Protein AF-A0A5C5R4A1-F1 (afdb_monomer)

Radius of gyration: 14.69 Å; Cα contacts (8 Å, |Δi|>4): 124; chains: 1; bounding box: 43×36×37 Å

Secondary structure (DSSP, 8-state):
--------GGGS-GGGGTT-----HHHHSEEETTEEE--HHHHHHHHTT--SS-TTHHHHHHHHHHHHHHHHHS-EEGGGHHHHHHHHHTT---SSS-SHHHHHHHHHHHHHSTTTEE-

Solvent-accessible surface area (backbone atoms only — not comparable to full-atom values): 7274 Å² total; per-residue (Å²): 136,86,76,70,77,78,77,75,67,92,85,54,63,76,74,78,51,65,96,58,90,84,73,55,69,78,63,64,40,47,73,58,97,89,41,80,43,67,39,71,63,61,45,29,32,58,78,48,60,28,57,74,88,50,81,49,46,55,56,52,51,48,37,50,53,28,48,52,57,48,21,64,76,50,54,40,46,55,93,48,45,68,63,52,51,50,68,57,40,68,91,58,76,67,92,76,60,74,59,57,34,46,53,52,22,51,49,53,48,42,69,70,36,85,66,22,52,40,128

Foldseek 3Di:
DPAADDDDPVPDDPVVCPPHDDAFLVNQWDDDPNDTHHDLLVVLCVVLVVDDVCPLVRVLSSLLVNLLSCLQVPAEEPVCLLVSLCVSCVVGDDDPRPRPSSSVSSVVVQVVDPRSYDD

Mean predicted aligned error: 2.65 Å

pLDDT: mean 96.67, std 2.52, range [80.5, 98.75]

Organism: NCBI:txid2592067

Structure (mmCIF, N/CA/C/O backbone):
data_AF-A0A5C5R4A1-F1
#
_entry.id   AF-A0A5C5R4A1-F1
#
loop_
_atom_site.group_PDB
_atom_site.id
_atom_site.type_symbol
_atom_site.label_atom_id
_atom_site.label_alt_id
_atom_site.label_comp_id
_atom_site.label_asym_id
_atom_site.label_entity_id
_atom_site.label_seq_id
_atom_site.pdbx_PDB_ins_code
_atom_site.Cartn_x
_atom_site.Cartn_y
_atom_site.Cartn_z
_atom_site.occupancy
_atom_site.B_iso_or_equiv
_atom_site.auth_seq_id
_atom_site.auth_comp_id
_atom_site.auth_asym_id
_atom_site.auth_atom_id
_atom_site.pdbx_PDB_model_num
ATOM 1 N N . ASP A 1 1 ? -7.933 -18.550 2.186 1.00 80.50 1 ASP A N 1
ATOM 2 C CA . ASP A 1 1 ? -6.545 -18.827 2.626 1.00 80.50 1 ASP A CA 1
ATOM 3 C C . ASP A 1 1 ? -5.920 -17.659 3.414 1.00 80.50 1 ASP A C 1
ATOM 5 O O . ASP A 1 1 ? -4.713 -17.645 3.631 1.00 80.50 1 ASP A O 1
ATOM 9 N N . GLY A 1 2 ? -6.715 -16.660 3.832 1.00 85.00 2 GLY A N 1
ATOM 10 C CA . GLY A 1 2 ? -6.216 -15.486 4.551 1.00 85.00 2 GLY A CA 1
ATOM 11 C C . GLY A 1 2 ? -5.440 -14.485 3.689 1.00 85.00 2 GLY A C 1
ATOM 12 O O . GLY A 1 2 ? -4.847 -13.573 4.256 1.00 85.00 2 GLY A O 1
ATOM 13 N N . SER A 1 3 ? -5.384 -14.651 2.360 1.00 89.38 3 SER A N 1
ATOM 14 C CA . SER A 1 3 ? -4.783 -13.665 1.446 1.00 89.38 3 SER A CA 1
ATOM 15 C C . SER A 1 3 ? -5.514 -12.336 1.468 1.00 89.38 3 SER A C 1
ATOM 17 O O . SER A 1 3 ? -6.738 -12.280 1.610 1.00 89.38 3 SER A O 1
ATOM 19 N N . LYS A 1 4 ? -4.736 -11.256 1.367 1.00 94.75 4 LYS A N 1
ATOM 20 C CA . LYS A 1 4 ? -5.271 -9.907 1.232 1.00 94.75 4 LYS A CA 1
ATOM 21 C C . LYS A 1 4 ? -5.379 -9.553 -0.247 1.00 94.75 4 LYS A C 1
ATOM 23 O O . LYS A 1 4 ? -4.508 -9.879 -1.047 1.00 94.75 4 LYS A O 1
ATOM 28 N N . SER A 1 5 ? -6.445 -8.846 -0.588 1.00 95.56 5 SER A N 1
ATOM 29 C CA . SER A 1 5 ? -6.664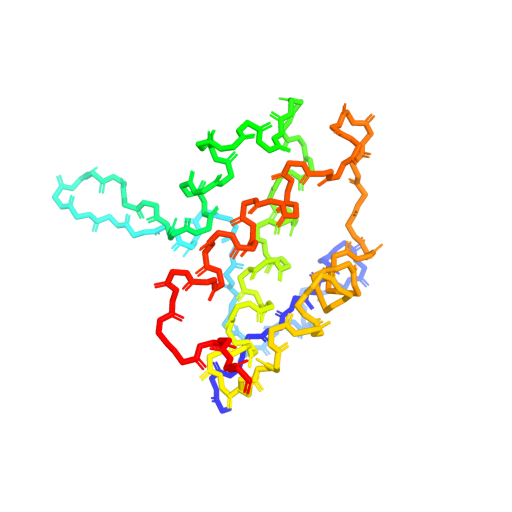 -8.249 -1.903 1.00 95.56 5 SER A CA 1
ATOM 30 C C . SER A 1 5 ? -7.307 -6.884 -1.716 1.00 95.56 5 SER A C 1
ATOM 32 O O . SER A 1 5 ? -8.131 -6.725 -0.813 1.00 95.56 5 SER A O 1
ATOM 34 N N . GLU A 1 6 ? -6.991 -5.927 -2.580 1.00 95.69 6 GLU A N 1
ATOM 35 C CA . GLU A 1 6 ? -7.673 -4.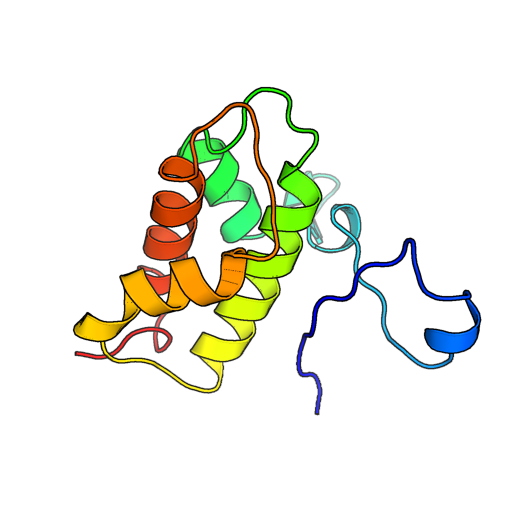635 -2.598 1.00 95.69 6 GLU A CA 1
ATOM 36 C C . GLU A 1 6 ? -8.801 -4.606 -3.632 1.00 95.69 6 GLU A C 1
ATOM 38 O O . GLU A 1 6 ? -8.843 -5.396 -4.575 1.00 95.69 6 GLU A O 1
ATOM 43 N N . THR A 1 7 ? -9.783 -3.731 -3.428 1.00 95.38 7 THR A N 1
ATOM 44 C CA . THR A 1 7 ? -10.939 -3.593 -4.319 1.00 95.38 7 THR A CA 1
ATOM 45 C C . THR A 1 7 ? -11.484 -2.170 -4.248 1.00 95.38 7 THR A C 1
ATOM 47 O O . THR A 1 7 ? -11.678 -1.629 -3.161 1.00 95.38 7 THR A O 1
ATOM 50 N N . ARG A 1 8 ? -11.789 -1.576 -5.410 1.00 95.19 8 ARG A N 1
ATOM 51 C CA . ARG A 1 8 ? -12.449 -0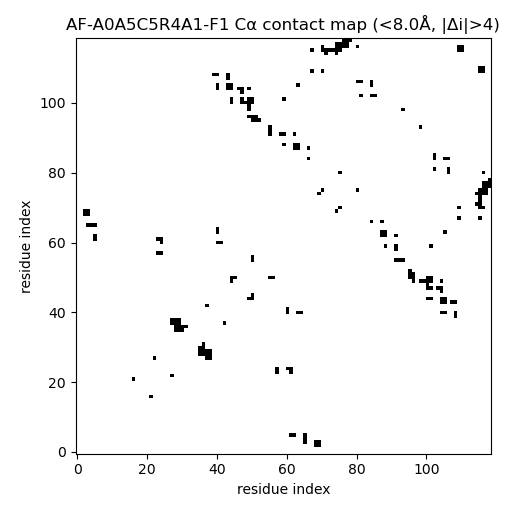.265 -5.514 1.00 95.19 8 ARG A CA 1
ATOM 52 C C . ARG A 1 8 ? -13.893 -0.358 -5.032 1.00 95.19 8 ARG A C 1
ATOM 54 O O . ARG A 1 8 ? -14.738 -0.891 -5.737 1.00 95.19 8 ARG A O 1
ATOM 61 N N . THR A 1 9 ? -14.197 0.182 -3.859 1.00 95.44 9 THR A N 1
ATOM 62 C CA . THR A 1 9 ? -15.534 0.066 -3.247 1.00 95.44 9 THR A CA 1
ATOM 63 C C . THR A 1 9 ? -16.618 0.861 -3.975 1.00 95.44 9 THR A C 1
ATOM 65 O O . THR A 1 9 ? -17.784 0.491 -3.911 1.00 95.44 9 THR A O 1
ATOM 68 N N . CYS A 1 10 ? -16.252 1.911 -4.712 1.00 96.44 10 CYS A N 1
ATOM 69 C CA . CYS A 1 10 ? -17.194 2.816 -5.377 1.00 96.44 10 CYS A CA 1
ATOM 70 C C . CYS A 1 10 ? -17.989 2.198 -6.539 1.00 96.44 10 CYS A C 1
ATOM 72 O O . CYS A 1 10 ? -18.987 2.778 -6.956 1.00 96.44 10 CYS A O 1
ATOM 74 N N . ILE A 1 11 ? -17.559 1.049 -7.068 1.00 96.56 11 ILE A N 1
ATOM 75 C CA . ILE A 1 11 ? -18.169 0.403 -8.243 1.00 96.56 11 ILE A CA 1
ATOM 76 C C . ILE A 1 11 ? -18.835 -0.941 -7.922 1.00 96.56 11 ILE A C 1
ATOM 78 O O . ILE A 1 11 ? -19.319 -1.614 -8.829 1.00 96.56 11 ILE A O 1
ATOM 82 N N . PHE A 1 12 ? -18.872 -1.343 -6.649 1.00 96.19 12 PHE A N 1
ATOM 83 C CA . PHE A 1 12 ? -19.521 -2.578 -6.212 1.00 96.19 12 PHE A CA 1
ATOM 84 C C . PHE A 1 12 ? -20.695 -2.281 -5.282 1.00 96.19 12 PHE A C 1
ATOM 86 O O . PHE A 1 12 ? -20.611 -1.440 -4.390 1.00 96.19 12 PHE A O 1
ATOM 93 N N . GLY A 1 13 ? -21.788 -3.026 -5.454 1.00 97.38 13 GLY A N 1
ATOM 94 C CA . GLY A 1 13 ? -22.873 -3.036 -4.476 1.00 97.38 13 GLY A CA 1
ATOM 95 C C . GLY A 1 13 ? -22.443 -3.732 -3.182 1.00 97.38 13 GLY A C 1
ATOM 96 O O . GLY A 1 13 ? -21.646 -4.665 -3.213 1.00 97.38 13 GLY A O 1
ATOM 97 N N . ALA A 1 14 ? -23.015 -3.333 -2.041 1.00 96.25 14 ALA A N 1
ATOM 98 C CA . ALA A 1 14 ? -22.644 -3.870 -0.724 1.00 96.25 14 ALA A CA 1
ATOM 99 C C . ALA A 1 14 ? -22.705 -5.412 -0.638 1.00 96.25 14 ALA A C 1
ATOM 101 O O . ALA A 1 14 ? -21.859 -6.032 0.002 1.00 96.25 14 ALA A O 1
ATOM 102 N N . HIS A 1 15 ? -23.657 -6.038 -1.339 1.00 97.19 15 HIS A N 1
ATOM 103 C CA . HIS A 1 15 ? -23.811 -7.496 -1.404 1.00 97.19 15 HIS A CA 1
ATOM 104 C C . HIS A 1 15 ? -22.572 -8.224 -1.957 1.00 97.19 15 HIS A C 1
ATOM 106 O O . HIS A 1 15 ? -22.334 -9.369 -1.584 1.00 97.19 15 HIS A O 1
ATOM 112 N N . TYR A 1 16 ? -21.753 -7.571 -2.792 1.00 97.06 16 TYR A N 1
ATOM 113 C CA . TYR A 1 16 ? -20.493 -8.130 -3.295 1.00 97.06 16 TYR A CA 1
ATOM 114 C C . TYR A 1 16 ? -19.532 -8.506 -2.157 1.00 97.06 16 TYR A C 1
ATOM 116 O O . TYR A 1 16 ? -18.731 -9.434 -2.282 1.00 97.06 16 TYR A O 1
ATOM 124 N N . PHE A 1 17 ? -19.622 -7.798 -1.029 1.00 96.12 17 PHE A N 1
ATOM 125 C CA . PHE A 1 17 ? -18.765 -8.008 0.130 1.00 96.12 17 PHE A CA 1
ATOM 126 C C . PHE A 1 17 ? -19.353 -8.973 1.169 1.00 96.12 17 PHE A C 1
ATOM 128 O O . PHE A 1 17 ? -18.728 -9.197 2.205 1.00 96.12 17 PHE A O 1
ATOM 135 N N . ALA A 1 18 ? -20.518 -9.577 0.908 1.00 97.06 18 ALA A N 1
ATOM 136 C CA . ALA A 1 18 ? -21.126 -10.538 1.823 1.00 97.06 18 ALA A CA 1
ATOM 137 C C . ALA A 1 18 ? -20.163 -11.703 2.129 1.00 97.06 18 ALA A C 1
ATOM 139 O O . ALA A 1 18 ? -19.592 -12.315 1.226 1.00 97.06 18 ALA A O 1
ATOM 140 N N . GLY A 1 19 ? -19.959 -11.986 3.419 1.00 95.31 19 GLY A N 1
ATOM 141 C CA . GLY A 1 19 ? -19.057 -13.043 3.891 1.00 95.31 19 GLY A CA 1
ATOM 142 C C . GLY A 1 19 ? -17.557 -12.736 3.771 1.00 95.31 19 GLY A C 1
ATOM 143 O O . GLY A 1 19 ? -16.744 -13.608 4.076 1.00 95.31 19 GLY A O 1
ATOM 144 N N . LYS A 1 20 ? -17.162 -11.529 3.340 1.00 94.94 20 LYS A N 1
ATOM 145 C CA . LYS A 1 20 ? -15.754 -11.101 3.300 1.00 94.94 20 LYS A CA 1
ATOM 146 C C . LYS A 1 20 ? -15.369 -10.364 4.584 1.00 94.94 20 LYS A C 1
ATOM 148 O O . LYS A 1 20 ? -16.171 -9.635 5.158 1.00 94.94 20 LYS A O 1
ATOM 153 N N . ASN A 1 21 ? -14.104 -10.490 4.979 1.00 95.12 21 ASN A N 1
ATOM 154 C CA . ASN A 1 21 ? -13.509 -9.647 6.016 1.00 95.12 21 ASN A CA 1
ATOM 155 C C . ASN A 1 21 ? -12.983 -8.362 5.369 1.00 95.12 21 ASN A C 1
ATOM 157 O O . ASN A 1 21 ? -12.041 -8.414 4.578 1.00 95.12 21 ASN A O 1
ATOM 161 N N . ILE A 1 22 ? -13.606 -7.226 5.679 1.00 95.62 22 ILE A N 1
ATOM 162 C CA . ILE A 1 22 ? -13.247 -5.919 5.115 1.00 95.62 22 ILE A CA 1
ATOM 163 C C . ILE A 1 22 ? -12.340 -5.183 6.101 1.00 95.62 22 ILE A C 1
ATOM 165 O O . ILE A 1 22 ? -12.663 -5.081 7.282 1.00 95.62 22 ILE A O 1
ATOM 169 N N . VAL A 1 23 ? -11.228 -4.638 5.607 1.00 96.69 23 VAL A N 1
ATOM 170 C CA . VAL A 1 23 ? -10.318 -3.788 6.383 1.00 96.69 23 VAL A CA 1
ATOM 171 C C . VAL A 1 23 ? -10.132 -2.469 5.638 1.00 96.69 23 VAL A C 1
ATOM 173 O O . VAL A 1 23 ? -9.659 -2.459 4.503 1.00 96.69 23 VAL A O 1
ATOM 176 N N . THR A 1 24 ? -10.520 -1.361 6.269 1.00 97.19 24 THR A N 1
ATOM 177 C CA . THR A 1 24 ? -10.295 0.008 5.775 1.00 97.19 24 THR A CA 1
ATOM 178 C C . THR A 1 24 ? -9.023 0.597 6.387 1.00 97.19 24 THR A C 1
ATOM 180 O O . THR A 1 24 ? -8.350 -0.066 7.176 1.00 97.19 24 THR A O 1
ATOM 183 N N . ILE A 1 25 ? -8.677 1.841 6.042 1.00 97.25 25 ILE A N 1
ATOM 184 C CA . ILE A 1 25 ? -7.480 2.523 6.559 1.00 97.25 25 ILE A CA 1
ATOM 185 C C . ILE A 1 25 ? -7.438 2.569 8.094 1.00 97.25 25 ILE A C 1
ATOM 187 O O . ILE A 1 25 ? -6.392 2.330 8.695 1.00 97.25 25 ILE A O 1
ATOM 191 N N . GLU A 1 26 ? -8.582 2.799 8.734 1.00 95.62 26 GLU A N 1
ATOM 192 C CA . GLU A 1 26 ? -8.729 2.862 10.189 1.00 95.62 26 GLU A CA 1
ATOM 193 C C . GLU A 1 26 ? -8.551 1.488 10.840 1.00 95.62 26 GLU A C 1
ATOM 195 O O . GLU A 1 26 ? -8.045 1.392 11.955 1.00 95.62 26 GLU A O 1
ATOM 200 N N . GLY A 1 27 ? -8.946 0.426 10.132 1.00 95.94 27 GLY A N 1
ATOM 201 C CA . GLY A 1 27 ? -8.872 -0.953 10.611 1.00 95.94 27 GLY A CA 1
ATOM 202 C C . GLY A 1 27 ? -7.485 -1.589 10.503 1.00 95.94 27 GLY A C 1
ATOM 203 O O . GLY A 1 27 ? -7.302 -2.700 10.992 1.00 95.94 27 GLY A O 1
ATOM 204 N N . GLN A 1 28 ? -6.515 -0.933 9.855 1.00 95.94 28 GLN A N 1
ATOM 205 C CA . GLN A 1 28 ? -5.155 -1.476 9.735 1.00 95.94 28 GLN A CA 1
ATOM 206 C C . GLN A 1 28 ? -4.325 -1.271 11.004 1.00 95.94 28 GLN A C 1
ATOM 208 O O . GLN A 1 28 ? -3.517 -2.130 11.353 1.00 95.94 28 GLN A O 1
ATOM 213 N N . ALA A 1 29 ? -4.518 -0.146 11.692 1.00 96.38 29 ALA A N 1
ATOM 214 C CA . ALA A 1 29 ? -3.817 0.146 12.934 1.00 96.38 29 ALA A CA 1
ATOM 215 C C . ALA A 1 29 ? -4.451 -0.616 14.106 1.00 96.38 29 ALA A C 1
ATOM 217 O O . ALA A 1 29 ? -5.659 -0.853 14.142 1.00 96.38 29 ALA A O 1
ATOM 218 N N . THR A 1 30 ? -3.636 -0.967 15.097 1.00 95.88 30 THR A N 1
ATOM 219 C CA . THR A 1 30 ? -4.125 -1.578 16.341 1.00 95.88 30 THR A CA 1
ATOM 220 C C . THR A 1 30 ? -4.096 -0.563 17.477 1.00 95.88 30 THR A C 1
ATOM 222 O O . THR A 1 30 ? -3.533 0.522 17.344 1.00 95.88 30 THR A O 1
ATOM 225 N N . LYS A 1 31 ? -4.731 -0.884 18.606 1.00 95.50 31 LYS A N 1
ATOM 226 C CA . LYS A 1 31 ? -4.651 -0.072 19.823 1.00 95.50 31 LYS A CA 1
ATOM 227 C C . LYS A 1 31 ? -4.057 -0.901 20.947 1.00 95.50 31 LYS A C 1
ATOM 229 O O . LYS A 1 31 ? -4.501 -2.024 21.175 1.00 95.50 31 LYS A O 1
ATOM 234 N N . LYS A 1 32 ? -3.098 -0.327 21.668 1.00 94.56 32 LYS A N 1
ATOM 235 C CA . LYS A 1 32 ? -2.531 -0.898 22.890 1.00 94.56 32 LYS A CA 1
ATOM 236 C C . LYS A 1 32 ? -2.555 0.170 23.974 1.00 94.56 32 LYS A C 1
ATOM 238 O O . LYS A 1 32 ? -2.053 1.264 23.753 1.00 94.56 32 LYS A O 1
ATOM 243 N N . ASP A 1 33 ? -3.194 -0.130 25.103 1.00 95.00 33 ASP A N 1
ATOM 244 C CA . ASP A 1 33 ? -3.310 0.787 26.247 1.00 95.00 33 ASP A CA 1
ATOM 245 C C . ASP A 1 33 ? -3.872 2.174 25.865 1.00 95.00 33 ASP A C 1
ATOM 247 O O . ASP A 1 33 ? -3.428 3.214 26.339 1.00 95.00 33 ASP A O 1
ATOM 251 N N . GLY A 1 34 ? -4.841 2.196 24.942 1.00 92.12 34 GLY A N 1
ATOM 252 C CA . GLY A 1 34 ? -5.446 3.428 24.418 1.00 92.12 34 GLY A CA 1
ATOM 253 C C . GLY A 1 34 ? -4.609 4.166 23.365 1.00 92.12 34 GLY A C 1
ATOM 254 O O . GLY A 1 34 ? -5.125 5.079 22.722 1.00 92.12 34 GLY A O 1
ATOM 255 N N . VAL A 1 35 ? -3.365 3.745 23.126 1.00 93.81 35 VAL A N 1
ATOM 256 C CA . VAL A 1 35 ? -2.457 4.336 22.137 1.00 93.81 35 VAL A CA 1
ATOM 257 C C . VAL A 1 35 ? -2.607 3.632 20.791 1.00 93.81 35 VAL A C 1
ATOM 259 O O . VAL A 1 35 ? -2.644 2.402 20.715 1.00 93.81 35 VAL A O 1
ATOM 262 N N . LEU A 1 36 ? -2.706 4.419 19.717 1.00 95.00 36 LEU A N 1
ATOM 263 C CA . LEU A 1 36 ? -2.748 3.911 18.349 1.00 95.00 36 LEU A CA 1
ATOM 264 C C . LEU A 1 36 ? -1.358 3.414 17.934 1.00 95.00 36 LEU A C 1
ATOM 266 O O . LEU A 1 36 ? -0.387 4.163 17.994 1.00 95.00 36 LEU A O 1
ATOM 270 N N . ILE A 1 37 ? -1.280 2.166 17.483 1.00 97.25 37 ILE A N 1
ATOM 271 C CA . ILE A 1 37 ? -0.071 1.542 16.950 1.00 97.25 37 ILE A CA 1
ATOM 272 C C . ILE A 1 37 ? -0.255 1.379 15.445 1.00 97.25 37 ILE A C 1
ATOM 274 O O . ILE A 1 37 ? -1.055 0.556 14.984 1.00 97.25 37 ILE A O 1
ATOM 278 N N . LEU A 1 38 ? 0.472 2.198 14.688 1.00 98.00 38 LEU A N 1
ATOM 279 C CA . LEU A 1 38 ? 0.458 2.163 13.233 1.00 98.00 38 LEU A CA 1
ATOM 280 C C . LEU A 1 38 ? 1.120 0.888 12.712 1.00 98.00 38 LEU A C 1
ATOM 282 O O . LEU A 1 38 ? 2.049 0.345 13.312 1.00 98.00 38 LEU A O 1
ATOM 286 N N . THR A 1 39 ? 0.648 0.418 11.562 1.00 98.00 39 THR A N 1
ATOM 287 C CA . THR A 1 39 ? 1.367 -0.616 10.811 1.00 98.00 39 THR A CA 1
ATOM 288 C C . THR A 1 39 ? 2.710 -0.073 10.306 1.00 98.00 39 THR A C 1
ATOM 290 O O . THR A 1 39 ? 2.830 1.140 10.102 1.00 98.00 39 THR A O 1
ATOM 293 N N . PRO A 1 40 ? 3.702 -0.941 10.021 1.00 98.25 40 PRO A N 1
ATOM 294 C CA . PRO A 1 40 ? 4.982 -0.505 9.460 1.00 98.25 40 PRO A CA 1
ATOM 295 C C . PRO A 1 40 ? 4.828 0.382 8.222 1.00 98.25 40 PRO A C 1
ATOM 297 O O . PRO A 1 40 ? 5.548 1.361 8.073 1.00 98.25 40 PRO A O 1
ATOM 300 N N . ILE A 1 41 ? 3.846 0.088 7.366 1.00 98.50 41 ILE A N 1
ATOM 301 C CA . ILE A 1 41 ? 3.619 0.864 6.148 1.00 98.50 41 ILE A CA 1
ATOM 302 C C . ILE A 1 41 ? 2.962 2.224 6.403 1.00 98.50 41 ILE A C 1
ATOM 304 O O . ILE A 1 41 ? 3.347 3.212 5.784 1.00 98.50 41 ILE A O 1
ATOM 308 N N . GLN A 1 42 ? 2.018 2.310 7.346 1.00 98.56 42 GLN A N 1
ATOM 309 C CA . GLN A 1 42 ? 1.451 3.597 7.759 1.00 98.56 42 GLN A CA 1
ATOM 310 C C . GLN A 1 42 ? 2.531 4.504 8.354 1.00 98.56 42 GLN A C 1
ATOM 312 O O . GLN A 1 42 ? 2.577 5.685 8.020 1.00 98.56 42 GLN A O 1
ATOM 317 N N . GLN A 1 43 ? 3.409 3.950 9.195 1.00 98.50 43 GLN A N 1
ATOM 318 C CA . GLN A 1 43 ? 4.519 4.701 9.777 1.00 98.50 43 GLN A CA 1
ATOM 319 C C . GLN A 1 43 ? 5.524 5.133 8.700 1.00 98.50 43 GLN A C 1
ATOM 321 O O . GLN A 1 43 ? 5.847 6.313 8.610 1.00 98.50 43 GLN A O 1
ATOM 326 N N . ALA A 1 44 ? 5.927 4.224 7.808 1.00 98.69 44 ALA A N 1
ATOM 327 C CA . ALA A 1 44 ? 6.870 4.540 6.737 1.00 98.69 44 ALA A CA 1
ATOM 328 C C . ALA A 1 44 ? 6.362 5.645 5.799 1.00 98.69 44 ALA A C 1
ATOM 330 O O . ALA A 1 44 ? 7.155 6.459 5.331 1.00 98.69 44 ALA A O 1
ATOM 331 N N . PHE A 1 45 ? 5.051 5.714 5.536 1.00 98.62 45 PHE A N 1
ATOM 332 C CA . PHE A 1 45 ? 4.461 6.798 4.741 1.00 98.62 45 PHE A CA 1
ATOM 333 C C . PHE A 1 45 ? 4.563 8.159 5.436 1.00 98.62 45 PHE A C 1
ATOM 335 O O . PHE A 1 45 ? 4.723 9.172 4.755 1.00 98.62 45 PHE A O 1
ATOM 342 N N . ILE A 1 46 ? 4.472 8.192 6.767 1.00 98.25 46 ILE A N 1
ATOM 343 C CA . ILE A 1 46 ? 4.669 9.411 7.559 1.00 98.25 46 ILE A CA 1
ATOM 344 C C . ILE A 1 46 ? 6.145 9.809 7.519 1.00 98.25 46 ILE A C 1
ATOM 346 O O . ILE A 1 46 ? 6.457 10.941 7.157 1.00 98.25 46 ILE A O 1
ATOM 350 N N . ASP A 1 47 ? 7.040 8.866 7.811 1.00 98.44 47 ASP A N 1
ATOM 351 C CA . ASP A 1 47 ? 8.483 9.114 7.912 1.00 98.44 47 ASP A CA 1
ATOM 352 C C . ASP A 1 47 ? 9.087 9.595 6.582 1.00 98.44 47 ASP A C 1
ATOM 354 O O . ASP A 1 47 ? 9.983 10.437 6.562 1.00 98.44 47 ASP A O 1
ATOM 358 N N . ASN A 1 48 ? 8.556 9.108 5.456 1.00 98.38 48 ASN A N 1
ATOM 359 C CA . ASN A 1 48 ? 8.985 9.496 4.111 1.00 98.38 48 ASN A CA 1
ATOM 360 C C . ASN A 1 48 ? 8.251 10.720 3.538 1.00 98.38 48 ASN A C 1
ATOM 362 O O . ASN A 1 48 ? 8.487 11.080 2.382 1.00 98.38 48 ASN A O 1
ATOM 366 N N . PHE A 1 49 ? 7.349 11.358 4.295 1.00 97.44 49 PHE A N 1
ATOM 367 C CA . PHE A 1 49 ? 6.494 12.446 3.798 1.00 97.44 49 PHE A CA 1
ATOM 368 C C . PHE A 1 49 ? 5.758 12.060 2.499 1.00 97.44 49 PHE A C 1
ATOM 370 O O . PHE A 1 49 ? 5.719 12.811 1.520 1.00 97.44 49 PHE A O 1
ATOM 377 N N . ALA A 1 50 ? 5.193 10.849 2.469 1.00 97.81 50 ALA A N 1
ATOM 378 C CA . ALA A 1 50 ? 4.693 10.225 1.246 1.00 97.81 50 ALA A CA 1
ATOM 379 C C . ALA A 1 50 ? 3.447 10.902 0.652 1.00 97.81 50 ALA A C 1
ATOM 381 O O . ALA A 1 50 ? 3.151 10.730 -0.531 1.00 97.81 50 ALA A O 1
ATOM 382 N N . PHE A 1 51 ? 2.735 11.711 1.439 1.00 97.25 51 PHE A N 1
ATOM 383 C CA . PHE A 1 51 ? 1.531 12.426 1.025 1.00 97.25 51 PHE A CA 1
ATOM 384 C C . PHE A 1 51 ? 1.576 13.907 1.415 1.00 97.25 51 PHE A C 1
A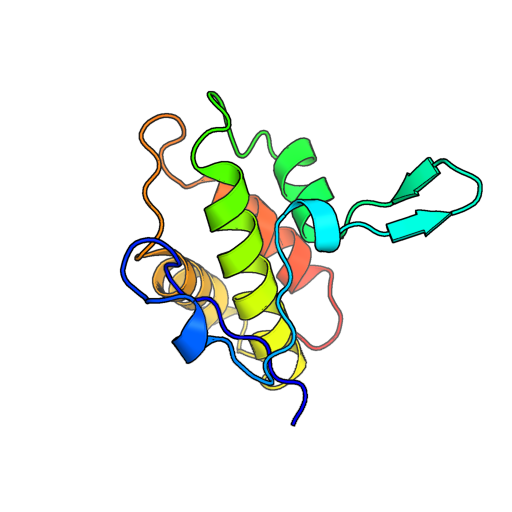TOM 386 O O . PHE A 1 51 ? 2.146 14.282 2.431 1.00 97.25 51 PHE A O 1
ATOM 393 N N . GLN A 1 52 ? 0.923 14.746 0.604 1.00 97.50 52 GLN A N 1
ATOM 394 C CA . GLN A 1 52 ? 0.705 16.168 0.899 1.00 97.50 52 GLN A CA 1
ATOM 395 C C . GLN A 1 52 ? -0.752 16.402 1.305 1.00 97.50 52 GLN A C 1
ATOM 397 O O . GLN A 1 52 ? -1.068 16.422 2.487 1.00 97.50 52 GLN A O 1
ATOM 402 N N . CYS A 1 53 ? -1.674 16.486 0.335 1.00 98.00 53 CYS A N 1
ATOM 403 C CA . CYS A 1 53 ? -3.097 16.708 0.624 1.00 98.00 53 CYS A CA 1
ATOM 404 C C . CYS A 1 53 ? -3.768 15.540 1.369 1.00 98.00 53 CYS A C 1
ATOM 406 O O . CYS A 1 53 ? -4.884 15.684 1.855 1.00 98.00 53 CYS A O 1
ATOM 408 N N . GLY A 1 54 ? -3.128 14.367 1.406 1.00 97.62 54 GLY A N 1
ATOM 409 C CA . GLY A 1 54 ? -3.597 13.184 2.128 1.00 97.62 54 GLY A CA 1
ATOM 410 C C . GLY A 1 54 ? -4.747 12.419 1.469 1.00 97.62 54 GLY A C 1
ATOM 411 O O . GLY A 1 54 ? -4.960 11.264 1.816 1.00 97.62 54 GLY A O 1
ATOM 412 N N . TYR A 1 55 ? -5.444 12.989 0.481 1.00 98.31 55 TYR A N 1
ATOM 413 C CA . TYR A 1 55 ? -6.670 12.396 -0.072 1.00 98.31 55 TYR A CA 1
ATOM 414 C C . TYR A 1 55 ? -6.474 10.988 -0.657 1.00 98.31 55 TYR A C 1
ATOM 416 O O . TYR A 1 55 ? -7.289 10.100 -0.430 1.00 98.31 55 TYR A O 1
ATOM 424 N N . CYS A 1 56 ? -5.377 10.758 -1.384 1.00 98.12 56 CYS A N 1
ATOM 425 C CA . CYS A 1 56 ? -5.080 9.448 -1.967 1.00 98.12 56 CYS A CA 1
ATOM 426 C C . CYS A 1 56 ? -4.419 8.472 -0.979 1.00 98.12 56 CYS A C 1
ATOM 428 O O . CYS A 1 56 ? -4.371 7.275 -1.253 1.00 98.12 56 CYS A O 1
ATOM 430 N N . ALA A 1 57 ? -3.915 8.949 0.166 1.00 98.12 57 ALA A N 1
ATOM 431 C CA . ALA A 1 57 ? -3.093 8.149 1.074 1.00 98.12 57 ALA A CA 1
ATOM 432 C C . ALA A 1 57 ? -3.780 6.863 1.579 1.00 98.12 57 ALA A C 1
ATOM 434 O O . ALA A 1 57 ? -3.107 5.833 1.589 1.00 98.12 57 ALA A O 1
ATOM 435 N N . PRO A 1 58 ? -5.090 6.848 1.914 1.00 98.12 58 PRO A N 1
ATOM 436 C CA . PRO A 1 58 ? -5.776 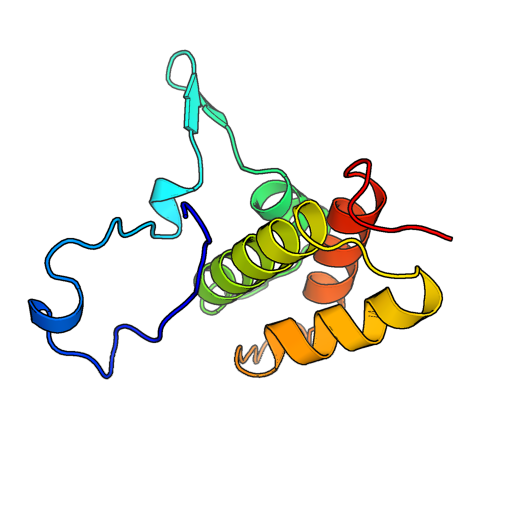5.612 2.295 1.00 98.12 58 PRO A CA 1
ATOM 437 C C . PRO A 1 58 ? -5.693 4.504 1.236 1.00 98.12 58 PRO A C 1
ATOM 439 O O . PRO A 1 58 ? -5.489 3.343 1.587 1.00 98.12 58 PRO A O 1
ATOM 442 N N . GLY A 1 59 ? -5.810 4.862 -0.049 1.00 97.81 59 GLY A N 1
ATOM 443 C CA . GLY A 1 59 ? -5.692 3.920 -1.166 1.00 97.81 59 GLY A CA 1
ATOM 444 C C . GLY A 1 59 ? -4.281 3.351 -1.273 1.00 97.81 59 GLY A C 1
ATOM 445 O O . GLY A 1 59 ? -4.106 2.136 -1.230 1.00 97.81 59 GLY A O 1
ATOM 446 N N . PHE A 1 60 ? -3.269 4.223 -1.271 1.00 98.38 60 PHE A N 1
ATOM 447 C CA . PHE A 1 60 ? -1.867 3.796 -1.308 1.00 98.38 60 PHE A CA 1
ATOM 448 C C . PHE A 1 60 ? -1.497 2.881 -0.132 1.00 98.38 60 PHE A C 1
ATOM 450 O O . PHE A 1 60 ? -0.752 1.923 -0.322 1.00 98.38 60 PHE A O 1
ATOM 457 N N . VAL A 1 61 ? -2.026 3.129 1.073 1.00 98.38 61 VAL A N 1
ATOM 458 C CA . VAL A 1 61 ? -1.799 2.244 2.228 1.00 98.38 61 VAL A CA 1
ATOM 459 C C . VAL A 1 61 ? -2.452 0.877 2.004 1.00 98.38 61 VAL A C 1
ATOM 461 O O . VAL A 1 61 ? -1.842 -0.144 2.311 1.00 98.38 61 VAL A O 1
ATOM 464 N N . ALA A 1 62 ? -3.670 0.819 1.455 1.00 97.88 62 ALA A N 1
ATOM 465 C CA . ALA A 1 62 ? -4.327 -0.449 1.133 1.00 97.88 62 ALA A CA 1
ATOM 466 C C . ALA A 1 62 ? -3.532 -1.265 0.096 1.00 97.88 62 ALA A C 1
ATOM 468 O O . ALA A 1 62 ? -3.238 -2.438 0.351 1.00 97.88 62 ALA A O 1
ATOM 469 N N . GLY A 1 63 ? -3.111 -0.632 -1.003 1.00 98.19 63 GLY A N 1
ATOM 470 C CA . GLY A 1 63 ? -2.325 -1.278 -2.058 1.00 98.19 63 GLY A CA 1
ATOM 471 C C . GLY A 1 63 ? -0.971 -1.767 -1.559 1.00 98.19 63 GLY A C 1
ATOM 472 O O . GLY A 1 63 ? -0.610 -2.928 -1.758 1.00 98.19 63 GLY A O 1
ATOM 473 N N . ALA A 1 64 ? -0.258 -0.932 -0.801 1.00 98.31 64 ALA A N 1
ATOM 474 C CA . ALA A 1 64 ? 1.014 -1.305 -0.197 1.00 98.31 64 ALA A CA 1
ATOM 475 C C . ALA A 1 64 ? 0.876 -2.467 0.803 1.00 98.31 64 ALA A C 1
ATOM 477 O O . ALA A 1 64 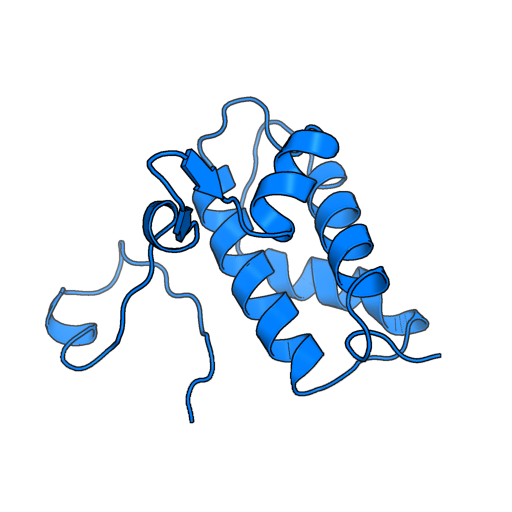? 1.693 -3.386 0.799 1.00 98.31 64 ALA A O 1
ATOM 478 N N . THR A 1 65 ? -0.180 -2.485 1.620 1.00 98.00 65 THR A N 1
ATOM 479 C CA . THR A 1 65 ? -0.456 -3.592 2.550 1.00 98.00 65 THR A CA 1
ATOM 480 C C . THR A 1 65 ? -0.703 -4.913 1.819 1.00 98.00 65 THR A C 1
ATOM 482 O O . THR A 1 65 ? -0.222 -5.959 2.263 1.00 98.00 65 THR A O 1
ATOM 485 N N . VAL A 1 66 ? -1.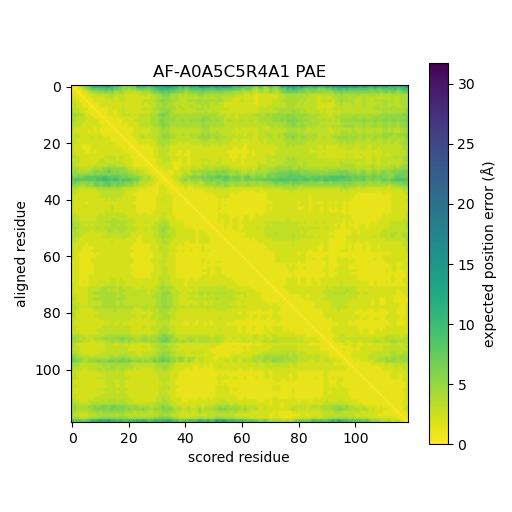431 -4.888 0.699 1.00 97.94 66 VAL A N 1
ATOM 486 C CA . VAL A 1 66 ? -1.665 -6.074 -0.144 1.00 97.94 66 VAL A CA 1
ATOM 487 C C . VAL A 1 66 ? -0.373 -6.525 -0.824 1.00 97.94 66 VAL A C 1
ATOM 489 O O . VAL A 1 66 ? -0.060 -7.717 -0.831 1.00 97.94 66 VAL A O 1
ATOM 492 N N . PHE A 1 67 ? 0.414 -5.584 -1.344 1.00 98.44 67 PHE A N 1
ATOM 493 C CA . PHE A 1 67 ? 1.714 -5.865 -1.943 1.00 98.44 67 PHE A CA 1
ATOM 494 C C . PHE A 1 67 ? 2.674 -6.537 -0.951 1.00 98.44 67 PHE A C 1
ATOM 496 O O . PHE A 1 67 ? 3.249 -7.578 -1.266 1.00 98.44 67 PHE A O 1
ATOM 503 N N . LEU A 1 68 ? 2.800 -6.000 0.264 1.00 98.19 68 LEU A N 1
ATOM 504 C CA . LEU A 1 68 ? 3.666 -6.557 1.306 1.00 98.19 68 LEU A CA 1
ATOM 505 C C . LEU A 1 68 ? 3.185 -7.937 1.787 1.00 98.19 68 LEU A C 1
ATOM 507 O O . LEU A 1 68 ? 4.007 -8.829 1.986 1.00 98.19 68 LEU A O 1
ATOM 511 N N . ASP A 1 69 ? 1.868 -8.161 1.910 1.00 97.50 69 ASP A N 1
ATOM 512 C CA . ASP A 1 69 ? 1.307 -9.494 2.199 1.00 97.50 69 ASP A CA 1
ATOM 513 C C . ASP A 1 69 ? 1.661 -10.510 1.103 1.00 97.50 69 ASP A C 1
ATOM 515 O O . ASP A 1 69 ? 2.008 -11.655 1.404 1.00 97.50 69 ASP A O 1
ATOM 519 N N . ARG A 1 70 ? 1.639 -10.085 -0.168 1.00 97.62 70 ARG A N 1
ATOM 520 C CA . ARG A 1 70 ? 2.065 -10.914 -1.301 1.00 97.62 70 ARG A CA 1
ATOM 521 C C . ARG A 1 70 ? 3.549 -11.263 -1.212 1.00 97.62 70 ARG A C 1
ATOM 523 O O . ARG A 1 70 ? 3.879 -12.435 -1.383 1.00 97.62 70 ARG A O 1
ATOM 530 N N . LEU A 1 71 ? 4.420 -10.289 -0.934 1.00 97.62 71 LEU A N 1
ATOM 531 C CA . LEU A 1 71 ? 5.864 -10.525 -0.802 1.00 97.62 71 LEU A CA 1
ATOM 532 C C . LEU A 1 71 ? 6.187 -11.496 0.333 1.00 97.62 71 LEU A C 1
ATOM 534 O O . LEU A 1 71 ? 6.978 -12.413 0.143 1.00 97.62 71 LEU A O 1
ATOM 538 N N . ASN A 1 72 ? 5.517 -11.357 1.478 1.00 95.06 72 ASN A N 1
ATOM 539 C CA . ASN A 1 72 ? 5.741 -12.222 2.636 1.00 95.06 72 ASN A CA 1
ATOM 540 C C . ASN A 1 72 ? 5.400 -13.700 2.351 1.00 95.06 72 ASN A C 1
ATOM 542 O O . ASN A 1 72 ? 5.945 -14.616 2.957 1.00 95.06 72 ASN A O 1
ATOM 546 N N . ARG A 1 73 ? 4.495 -13.954 1.399 1.00 95.12 73 ARG A N 1
ATOM 547 C CA . ARG A 1 73 ? 4.127 -15.312 0.958 1.00 95.12 73 ARG A CA 1
ATOM 548 C C . ARG A 1 73 ? 4.952 -15.795 -0.225 1.00 95.12 73 ARG A C 1
ATOM 550 O O . ARG A 1 73 ? 5.113 -16.998 -0.415 1.00 95.12 73 ARG A O 1
ATOM 557 N N . ARG A 1 74 ? 5.372 -14.866 -1.081 1.00 96.44 74 ARG A N 1
ATOM 558 C CA . ARG A 1 74 ? 6.085 -15.112 -2.335 1.00 96.44 74 ARG A CA 1
ATOM 559 C C . ARG A 1 74 ? 7.200 -14.077 -2.460 1.00 96.44 74 ARG A C 1
ATOM 561 O O . ARG A 1 74 ? 6.985 -13.038 -3.092 1.00 96.44 74 ARG A O 1
ATOM 568 N N . PRO A 1 75 ? 8.364 -14.365 -1.858 1.00 97.50 75 PRO A N 1
ATOM 569 C CA . PRO A 1 75 ? 9.501 -13.463 -1.884 1.00 97.50 75 PRO A CA 1
ATOM 570 C C . PRO A 1 75 ? 9.925 -13.159 -3.316 1.00 97.50 75 PRO A C 1
ATOM 572 O O . PRO A 1 75 ? 9.805 -14.009 -4.205 1.00 97.50 75 PRO A O 1
ATOM 575 N N . ILE A 1 76 ? 10.457 -11.962 -3.539 1.00 98.19 76 ILE A N 1
ATOM 576 C CA . ILE A 1 76 ? 10.979 -11.564 -4.849 1.00 98.19 76 ILE A CA 1
ATOM 577 C C . ILE A 1 76 ? 12.467 -11.262 -4.779 1.00 98.19 76 ILE A C 1
ATOM 579 O O . ILE A 1 76 ? 12.988 -10.853 -3.744 1.00 98.19 76 ILE A O 1
ATOM 583 N N . LYS A 1 77 ? 13.148 -11.425 -5.914 1.00 98.31 77 LYS A N 1
ATOM 584 C CA . LYS A 1 77 ? 14.536 -10.990 -6.049 1.00 98.31 77 LYS A CA 1
ATOM 585 C C . LYS A 1 77 ? 14.634 -9.477 -5.916 1.00 98.31 77 LYS A C 1
ATOM 587 O O . LYS A 1 77 ? 13.824 -8.761 -6.509 1.00 98.31 77 LYS A O 1
ATOM 592 N N . ARG A 1 78 ? 15.676 -8.996 -5.239 1.00 97.88 78 ARG A N 1
ATOM 593 C CA . ARG A 1 78 ? 15.989 -7.570 -5.070 1.00 97.88 78 ARG A CA 1
ATOM 594 C C . ARG A 1 78 ? 15.973 -6.806 -6.391 1.00 97.88 78 ARG A C 1
ATOM 596 O O . ARG A 1 78 ? 15.398 -5.726 -6.461 1.00 97.88 78 ARG A O 1
ATOM 603 N N . ALA A 1 79 ? 16.524 -7.401 -7.449 1.00 98.00 79 ALA A N 1
ATOM 604 C CA . ALA A 1 79 ? 16.558 -6.813 -8.790 1.00 98.00 79 ALA A CA 1
ATOM 605 C C . ALA A 1 79 ? 15.166 -6.501 -9.382 1.00 98.00 79 ALA A C 1
ATOM 607 O O . ALA A 1 79 ? 15.059 -5.674 -10.281 1.00 98.00 79 ALA A O 1
ATOM 608 N N . ASN A 1 80 ? 14.104 -7.137 -8.876 1.00 98.31 80 ASN A N 1
ATOM 609 C CA . ASN A 1 80 ? 12.733 -6.966 -9.359 1.00 98.31 80 ASN A CA 1
ATOM 610 C C . ASN A 1 80 ? 11.880 -6.058 -8.457 1.00 98.31 80 ASN A C 1
ATOM 612 O O . ASN A 1 80 ? 10.714 -5.830 -8.777 1.00 98.31 80 ASN A O 1
ATOM 616 N N . LEU A 1 81 ? 12.415 -5.571 -7.329 1.00 98.44 81 LEU A N 1
ATOM 617 C CA . LEU A 1 81 ? 11.626 -4.888 -6.298 1.00 98.44 81 LEU A CA 1
ATOM 618 C C . LEU A 1 81 ? 10.982 -3.593 -6.803 1.00 98.44 81 LEU A C 1
ATOM 620 O O . LEU A 1 81 ? 9.777 -3.431 -6.650 1.00 98.44 81 LEU A O 1
ATOM 624 N N . GLU A 1 82 ? 11.754 -2.714 -7.442 1.00 98.06 82 GLU A N 1
ATOM 625 C CA . GLU A 1 82 ? 11.258 -1.414 -7.924 1.00 98.06 82 GLU A CA 1
ATOM 626 C C . GLU A 1 82 ? 10.099 -1.585 -8.912 1.00 98.06 82 GLU A C 1
ATOM 628 O O . GLU A 1 82 ? 9.016 -1.034 -8.720 1.00 98.06 82 GLU A O 1
ATOM 633 N N . LYS A 1 83 ? 10.286 -2.450 -9.917 1.00 98.31 83 LYS A N 1
ATOM 634 C CA . LYS A 1 83 ? 9.245 -2.761 -10.902 1.00 98.31 83 LYS A CA 1
ATOM 635 C C . LYS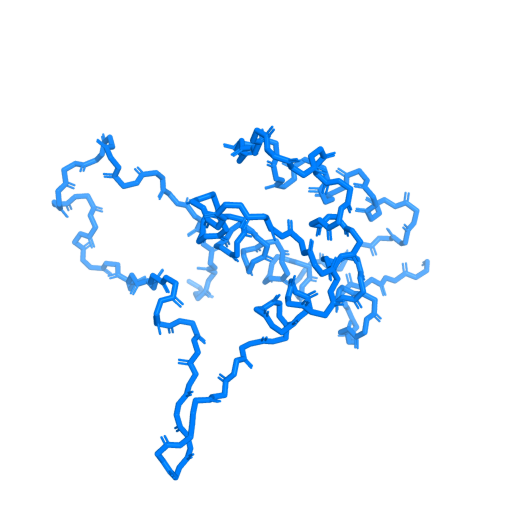 A 1 83 ? 7.999 -3.355 -10.240 1.00 98.31 83 LYS A C 1
ATOM 637 O O . LYS A 1 83 ? 6.880 -3.009 -10.601 1.00 98.31 83 LYS A O 1
ATOM 642 N N . ALA A 1 84 ? 8.181 -4.235 -9.255 1.00 98.38 84 ALA A N 1
ATOM 643 C CA . ALA A 1 84 ? 7.066 -4.857 -8.554 1.00 98.38 84 ALA A CA 1
ATOM 644 C C . ALA A 1 84 ? 6.270 -3.858 -7.694 1.00 98.38 84 ALA A C 1
ATOM 646 O O . ALA A 1 84 ? 5.060 -4.041 -7.549 1.00 98.38 84 ALA A O 1
ATOM 647 N N . ILE A 1 85 ? 6.926 -2.834 -7.131 1.00 98.50 85 ILE A N 1
ATOM 648 C CA . ILE A 1 85 ? 6.272 -1.733 -6.403 1.00 98.50 85 ILE A CA 1
ATOM 649 C C . ILE A 1 85 ? 5.451 -0.880 -7.372 1.00 98.50 85 ILE A C 1
ATOM 651 O O . ILE A 1 85 ? 4.280 -0.618 -7.103 1.00 98.50 85 ILE A O 1
ATOM 655 N N . GLU A 1 86 ? 6.040 -0.489 -8.504 1.00 97.44 86 GLU A N 1
ATOM 656 C CA . GLU A 1 86 ? 5.360 0.302 -9.535 1.00 97.44 86 GLU A CA 1
ATOM 657 C C . GLU A 1 86 ? 4.108 -0.418 -10.055 1.00 97.44 86 GLU A C 1
ATOM 659 O O . GLU A 1 86 ? 3.012 0.139 -10.027 1.00 97.44 86 GLU A O 1
ATOM 664 N N . GLU A 1 87 ? 4.239 -1.692 -10.437 1.00 97.44 87 GLU A N 1
ATOM 665 C CA . GLU A 1 87 ? 3.117 -2.515 -10.904 1.00 97.44 87 GLU A CA 1
ATOM 666 C C . GLU A 1 87 ? 2.015 -2.656 -9.846 1.00 97.44 87 GLU A C 1
ATOM 668 O O . GLU A 1 87 ? 0.833 -2.667 -10.184 1.00 97.44 87 GLU A O 1
ATOM 673 N N . ALA A 1 88 ? 2.382 -2.763 -8.566 1.00 97.00 88 ALA A N 1
ATOM 674 C CA . ALA A 1 88 ? 1.417 -2.919 -7.482 1.00 97.00 88 ALA A CA 1
ATOM 675 C C . ALA A 1 88 ? 0.634 -1.639 -7.168 1.00 97.00 88 ALA A C 1
ATOM 677 O O . ALA A 1 88 ? -0.459 -1.727 -6.615 1.00 97.00 88 ALA A O 1
ATOM 678 N N . LEU A 1 89 ? 1.180 -0.464 -7.492 1.00 95.81 89 LEU A N 1
ATOM 679 C CA . LEU A 1 89 ? 0.554 0.822 -7.186 1.00 95.81 89 LEU A CA 1
ATOM 680 C C . LEU A 1 89 ? -0.010 1.557 -8.400 1.00 95.81 89 LEU A C 1
ATOM 682 O O . LEU A 1 89 ? -0.604 2.618 -8.226 1.00 95.81 89 LEU A O 1
ATOM 686 N N . ASN A 1 90 ? 0.133 1.008 -9.603 1.00 93.38 90 ASN A N 1
ATOM 687 C CA . ASN A 1 90 ? -0.244 1.679 -10.847 1.00 93.38 90 ASN A CA 1
ATOM 688 C C . ASN A 1 90 ? -1.725 2.119 -10.905 1.00 93.38 90 ASN A C 1
ATOM 690 O O . ASN A 1 90 ? -2.063 3.090 -11.578 1.00 93.38 90 ASN A O 1
ATOM 694 N N . ASP A 1 91 ? -2.609 1.443 -10.166 1.00 92.62 91 ASP A N 1
ATOM 695 C CA . ASP A 1 91 ? -4.035 1.785 -10.086 1.00 92.62 91 ASP A CA 1
ATOM 696 C C . ASP A 1 91 ? -4.353 2.926 -9.090 1.00 92.62 91 ASP A C 1
ATOM 698 O O . ASP A 1 91 ? -5.497 3.389 -9.018 1.00 92.62 91 ASP A O 1
ATOM 702 N N . HIS A 1 92 ? -3.361 3.411 -8.332 1.00 97.31 92 HIS A N 1
ATOM 703 C CA . HIS A 1 92 ? -3.506 4.480 -7.339 1.00 97.31 92 HIS A CA 1
ATOM 704 C C . HIS A 1 92 ? -2.965 5.807 -7.873 1.00 97.31 92 HIS A C 1
ATOM 706 O O . HIS A 1 92 ? -1.792 5.943 -8.209 1.00 97.31 92 HIS A O 1
ATOM 712 N N . ILE A 1 93 ? -3.816 6.834 -7.906 1.00 97.38 93 ILE A N 1
ATOM 713 C CA . ILE A 1 93 ? -3.472 8.138 -8.487 1.00 97.38 93 ILE A CA 1
ATOM 714 C C . ILE A 1 93 ? -3.169 9.150 -7.381 1.00 97.38 93 ILE A C 1
ATOM 716 O O . ILE A 1 93 ? -3.965 9.349 -6.462 1.00 97.38 93 ILE A O 1
ATOM 720 N N . CYS A 1 94 ? -2.045 9.859 -7.513 1.00 97.62 94 CYS A N 1
ATOM 721 C CA . CYS A 1 94 ? -1.695 10.995 -6.668 1.00 97.62 94 CYS A CA 1
ATOM 722 C C . CYS A 1 94 ? -1.384 12.219 -7.529 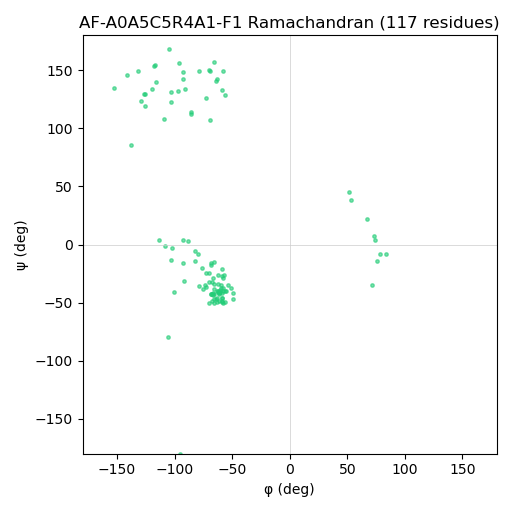1.00 97.62 94 CYS A C 1
ATOM 724 O O . CYS A 1 94 ? -0.555 12.163 -8.435 1.00 97.62 94 CYS A O 1
ATOM 726 N N . ARG A 1 95 ? -2.005 13.362 -7.215 1.00 98.00 95 ARG A N 1
ATOM 727 C CA . ARG A 1 95 ? -1.735 14.618 -7.932 1.00 98.00 95 ARG A CA 1
ATOM 728 C C . ARG A 1 95 ? -0.655 15.487 -7.287 1.00 98.00 95 ARG A C 1
ATOM 730 O O . ARG A 1 95 ? -0.155 16.395 -7.939 1.00 98.00 95 ARG A O 1
ATOM 737 N N . CYS A 1 96 ? -0.306 15.226 -6.031 1.00 97.62 96 CYS A N 1
ATOM 738 C CA . CYS A 1 96 ? 0.528 16.133 -5.247 1.00 97.62 96 CYS A CA 1
ATOM 739 C C . CYS A 1 96 ? 2.001 15.713 -5.170 1.00 97.62 96 CYS A C 1
ATOM 741 O O . CYS A 1 96 ? 2.873 16.571 -5.234 1.00 97.62 96 CYS A O 1
ATOM 743 N N . THR A 1 97 ? 2.298 14.418 -5.012 1.00 93.69 97 THR A N 1
ATOM 744 C CA . THR A 1 97 ? 3.640 13.975 -4.577 1.00 93.69 97 THR A CA 1
ATOM 745 C C . THR A 1 97 ? 4.527 13.411 -5.678 1.00 93.69 97 THR A C 1
ATOM 747 O O . THR A 1 97 ? 5.721 13.243 -5.454 1.00 93.69 97 THR A O 1
ATOM 750 N N . GLY A 1 98 ? 3.976 13.108 -6.856 1.00 92.44 98 GLY A N 1
ATOM 751 C CA . GLY A 1 98 ? 4.750 12.502 -7.943 1.00 92.44 98 GLY A CA 1
ATOM 752 C C . GLY A 1 98 ? 5.235 11.075 -7.648 1.00 92.44 98 GLY A C 1
ATOM 753 O O . GLY A 1 98 ? 6.188 10.629 -8.274 1.00 92.44 98 GLY A O 1
ATOM 754 N N . TYR A 1 99 ? 4.582 10.361 -6.721 1.00 96.50 99 TYR A N 1
ATOM 755 C CA . TYR A 1 99 ? 4.741 8.923 -6.424 1.00 96.50 99 TYR A CA 1
ATOM 756 C C . TYR A 1 99 ? 6.036 8.486 -5.732 1.00 96.50 99 TYR A C 1
ATOM 758 O O . TYR A 1 99 ? 5.976 7.602 -4.883 1.00 96.50 99 TYR A O 1
ATOM 766 N N . VAL A 1 100 ? 7.176 9.119 -6.018 1.00 96.50 100 VAL A N 1
ATOM 767 C CA . VAL A 1 100 ? 8.508 8.679 -5.552 1.00 96.50 100 VAL A CA 1
ATOM 768 C C . VAL A 1 100 ? 8.539 8.379 -4.050 1.00 96.50 100 VAL A C 1
ATOM 770 O O . VAL A 1 100 ? 8.976 7.306 -3.651 1.00 96.50 100 VAL A O 1
ATOM 773 N N . ARG A 1 101 ? 7.988 9.265 -3.211 1.00 97.56 101 ARG A N 1
ATOM 774 C CA . ARG A 1 101 ? 7.983 9.082 -1.747 1.00 97.56 101 ARG A CA 1
ATOM 775 C C . ARG A 1 101 ? 7.131 7.905 -1.260 1.00 97.56 101 ARG A C 1
ATOM 777 O O . ARG A 1 101 ? 7.453 7.311 -0.237 1.00 97.56 101 ARG A O 1
ATOM 784 N N . TYR A 1 102 ? 6.074 7.537 -1.987 1.00 98.31 102 TYR A N 1
ATOM 785 C CA . TYR A 1 102 ? 5.333 6.307 -1.695 1.00 98.31 102 TYR A CA 1
ATOM 786 C C . TYR A 1 102 ? 6.179 5.073 -2.008 1.00 98.31 102 TYR A C 1
ATOM 788 O O . TYR A 1 102 ? 6.192 4.126 -1.224 1.00 98.31 102 TYR A O 1
ATOM 796 N N . TYR A 1 103 ? 6.897 5.085 -3.133 1.00 98.25 103 TYR A N 1
ATOM 797 C CA . TYR A 1 103 ? 7.716 3.948 -3.559 1.00 98.25 103 TYR A CA 1
ATOM 798 C C . TYR A 1 103 ? 8.904 3.735 -2.619 1.00 98.25 103 TYR A C 1
ATOM 800 O O . TYR A 1 103 ? 9.152 2.605 -2.205 1.00 98.25 103 TYR A O 1
ATOM 808 N N . GLU A 1 104 ? 9.570 4.820 -2.212 1.00 98.50 104 GLU A N 1
ATOM 809 C CA . GLU A 1 104 ? 10.645 4.793 -1.214 1.00 98.50 104 GLU A CA 1
ATOM 810 C C . GLU A 1 104 ? 10.165 4.170 0.103 1.00 98.50 104 GLU A C 1
ATOM 812 O O . GLU A 1 104 ? 10.760 3.204 0.574 1.00 98.50 104 GLU A O 1
ATOM 817 N N . ALA A 1 105 ? 9.021 4.619 0.627 1.00 98.69 105 ALA A N 1
ATOM 818 C CA . ALA A 1 105 ? 8.471 4.083 1.867 1.00 98.69 105 ALA A CA 1
ATOM 819 C C . ALA A 1 105 ? 8.130 2.584 1.788 1.00 98.69 105 ALA A C 1
ATOM 821 O O . ALA A 1 105 ? 8.381 1.832 2.729 1.00 98.69 105 ALA A O 1
ATOM 822 N N . ILE A 1 106 ? 7.564 2.124 0.667 1.00 98.62 106 ILE A N 1
ATOM 823 C CA . ILE A 1 106 ? 7.254 0.698 0.466 1.00 98.62 106 ILE A CA 1
ATOM 824 C C . ILE A 1 106 ? 8.530 -0.121 0.377 1.00 98.62 106 ILE A C 1
ATOM 826 O O . ILE A 1 106 ? 8.606 -1.201 0.965 1.00 98.62 106 ILE A O 1
ATOM 830 N N . ARG A 1 107 ? 9.524 0.382 -0.357 1.00 98.62 107 ARG A N 1
ATOM 831 C CA . ARG A 1 107 ? 10.824 -0.263 -0.494 1.00 98.62 107 ARG A CA 1
ATOM 832 C C . ARG A 1 107 ? 11.490 -0.436 0.862 1.00 98.62 107 ARG A C 1
ATOM 834 O O . ARG A 1 107 ? 11.947 -1.539 1.153 1.00 98.62 107 ARG A O 1
ATOM 841 N N . ASP A 1 108 ? 11.493 0.599 1.695 1.00 98.62 108 ASP A N 1
ATOM 842 C CA . ASP A 1 108 ? 12.085 0.543 3.032 1.00 98.62 108 ASP A CA 1
ATOM 843 C C . ASP A 1 108 ? 11.430 -0.555 3.878 1.00 98.62 108 ASP A C 1
ATOM 845 O O . ASP A 1 108 ? 12.121 -1.396 4.454 1.00 98.62 108 ASP A O 1
ATOM 849 N N . VAL A 1 109 ? 10.094 -0.628 3.877 1.00 98.75 109 VAL A N 1
ATOM 850 C CA . VAL A 1 109 ? 9.358 -1.672 4.609 1.00 98.75 109 VAL A CA 1
ATOM 851 C C . VAL A 1 109 ? 9.624 -3.062 4.032 1.00 98.75 109 VAL A C 1
ATOM 853 O O . VAL A 1 109 ? 9.833 -4.009 4.792 1.00 98.75 109 VAL A O 1
ATOM 856 N N . ALA A 1 110 ? 9.641 -3.212 2.706 1.00 98.50 110 ALA A N 1
ATOM 857 C CA . ALA A 1 110 ? 9.898 -4.493 2.052 1.00 98.50 110 ALA A CA 1
ATOM 858 C C . ALA A 1 110 ? 11.309 -5.021 2.357 1.00 98.50 110 ALA A C 1
ATOM 860 O O . ALA A 1 110 ? 11.468 -6.213 2.608 1.00 98.50 110 ALA A O 1
ATOM 861 N N . LEU A 1 111 ? 12.314 -4.141 2.372 1.00 98.19 111 LEU A N 1
ATOM 862 C CA . LEU A 1 111 ? 13.700 -4.484 2.696 1.00 98.19 111 LEU A CA 1
ATOM 863 C C . LEU A 1 111 ? 13.913 -4.748 4.190 1.00 98.19 111 LEU A C 1
ATOM 865 O O . LEU A 1 111 ? 14.719 -5.606 4.543 1.00 98.19 111 LEU A O 1
ATOM 869 N N . ALA A 1 112 ? 13.199 -4.032 5.060 1.00 98.00 112 ALA A N 1
ATOM 870 C CA . ALA A 1 112 ? 13.264 -4.230 6.505 1.00 98.00 112 ALA A CA 1
ATOM 871 C C . ALA A 1 112 ? 12.499 -5.477 6.977 1.00 98.00 112 ALA A C 1
ATOM 873 O O . ALA A 1 112 ? 12.765 -5.975 8.069 1.00 98.00 112 ALA A O 1
ATOM 874 N N . THR A 1 113 ? 11.553 -5.986 6.179 1.00 97.31 113 THR A N 1
ATOM 875 C CA . THR A 1 113 ? 10.760 -7.175 6.518 1.00 97.31 113 THR A CA 1
ATOM 876 C C . THR A 1 113 ? 11.508 -8.449 6.107 1.00 97.31 113 THR A C 1
ATOM 878 O O . THR A 1 113 ? 11.668 -8.699 4.907 1.00 97.31 113 THR A O 1
ATOM 881 N N . PRO A 1 114 ? 11.943 -9.296 7.061 1.00 95.44 114 PRO A N 1
ATOM 882 C CA . PRO A 1 114 ? 12.691 -10.505 6.741 1.00 95.44 114 PRO A CA 1
ATOM 883 C C . PRO A 1 114 ? 11.907 -11.437 5.816 1.00 95.44 114 PRO A C 1
ATOM 885 O O . PRO A 1 114 ? 10.736 -11.721 6.053 1.00 95.44 114 PRO A O 1
ATOM 888 N N . GLY A 1 115 ? 12.570 -11.931 4.772 1.00 94.50 115 GLY A N 1
ATOM 889 C CA . GLY A 1 115 ? 11.992 -12.902 3.845 1.00 94.50 115 GLY A CA 1
ATOM 890 C C . GLY A 1 115 ? 11.127 -12.311 2.731 1.00 94.50 115 GLY A C 1
ATOM 891 O O . GLY A 1 115 ? 10.805 -13.050 1.816 1.00 94.50 115 GLY A O 1
ATOM 892 N N . CYS A 1 116 ? 10.797 -11.014 2.721 1.00 96.50 116 CYS A N 1
ATOM 893 C CA . CYS A 1 116 ? 10.052 -10.407 1.606 1.00 96.50 116 CYS A CA 1
ATOM 894 C C . CYS A 1 116 ? 10.902 -10.239 0.335 1.00 96.50 116 CYS A C 1
ATOM 896 O O . CYS A 1 116 ? 10.401 -10.384 -0.784 1.00 96.50 116 CYS A O 1
ATOM 898 N N . VAL A 1 117 ? 12.186 -9.917 0.507 1.00 97.88 117 VAL A N 1
ATOM 899 C CA . VAL A 1 117 ? 13.139 -9.663 -0.579 1.00 97.88 117 VAL A CA 1
ATOM 900 C C . VAL A 1 117 ? 14.360 -10.555 -0.386 1.00 97.88 117 VAL A C 1
ATOM 902 O O . VAL A 1 117 ? 14.934 -10.594 0.700 1.00 97.88 117 VAL A O 1
ATOM 905 N N . ILE A 1 118 ? 14.739 -11.270 -1.442 1.00 96.75 118 ILE A N 1
ATOM 906 C CA . ILE A 1 118 ? 15.898 -12.171 -1.487 1.00 96.75 118 ILE A CA 1
ATOM 907 C C . ILE A 1 118 ? 16.914 -11.661 -2.511 1.00 96.75 118 ILE A C 1
ATOM 909 O O . ILE A 1 118 ? 16.536 -10.954 -3.449 1.00 96.75 118 ILE A O 1
ATOM 913 N N . ASP A 1 119 ? 18.187 -12.002 -2.339 1.00 91.06 119 ASP A N 1
ATOM 914 C CA . ASP A 1 119 ? 19.236 -11.651 -3.306 1.00 91.06 119 ASP A CA 1
ATOM 915 C C . ASP A 1 119 ? 19.182 -12.528 -4.575 1.00 91.06 119 ASP A C 1
ATOM 917 O O . ASP A 1 119 ? 18.836 -13.732 -4.484 1.00 91.06 119 ASP A O 1
#

Sequence (119 aa):
DGSKSETRTCIFGAHYFAGKNIVTIEGQATKKDGVLILTPIQQAFIDNFAFQCGYCAPGFVAGATVFLDRLNRRPIKRANLEKAIEEALNDHICRCTGYVRYYEAIRDVALATPGCVID

InterPro domains:
  IPR002888 [2Fe-2S]-binding [PF01799] (24-107)
  IPR036884 [2Fe-2S]-binding domain superfamily [SSF47741] (39-115)
  IPR052914 Aldehyde Oxidoreductase Iron-Sulfur Subunit [PTHR45331] (6-110)